Protein AF-A0A2V8WRJ8-F1 (afdb_monomer)

Secondary structure (DSSP, 8-state):
-HHHHHHHHHHHHHHHHHHHHHHHHHHH--HHHHHHHHHTT-HHHHHHHHHHHTHHHHHHHHHHHHHHHHHHHHHHHHHHHHHHHHHH------------SSTT----------

Mean predicted aligned error: 13.77 Å

Structure (mmCIF, N/CA/C/O backbone):
data_AF-A0A2V8WRJ8-F1
#
_entry.id   AF-A0A2V8WRJ8-F1
#
loop_
_atom_site.group_PDB
_atom_site.id
_atom_site.type_symbol
_atom_site.label_atom_id
_atom_site.label_alt_id
_atom_site.label_comp_id
_atom_site.label_asym_id
_atom_site.label_entity_id
_atom_site.label_seq_id
_atom_site.pdbx_PDB_ins_code
_atom_site.Cartn_x
_atom_site.Cartn_y
_atom_site.Cartn_z
_atom_site.occupancy
_atom_site.B_iso_or_equiv
_atom_site.auth_seq_id
_atom_site.auth_comp_id
_atom_site.auth_asym_id
_atom_site.auth_atom_id
_atom_site.pdbx_PDB_model_num
ATOM 1 N N . MET A 1 1 ? -0.284 4.846 -29.222 1.00 62.84 1 MET A N 1
ATOM 2 C CA . MET A 1 1 ? 0.441 3.838 -28.404 1.00 62.84 1 MET A CA 1
ATOM 3 C C . MET A 1 1 ? 1.127 4.434 -27.168 1.00 62.84 1 MET A C 1
ATOM 5 O O . MET A 1 1 ? 1.068 3.812 -26.117 1.00 62.84 1 MET A O 1
ATOM 9 N N . PHE A 1 2 ? 1.721 5.633 -27.240 1.00 66.38 2 PHE A N 1
ATOM 10 C CA . PHE A 1 2 ? 2.343 6.297 -26.078 1.00 66.38 2 PHE A CA 1
ATOM 11 C C . PHE A 1 2 ? 1.343 6.674 -24.967 1.00 66.38 2 PHE A C 1
ATOM 13 O O . PHE A 1 2 ? 1.609 6.429 -23.796 1.00 66.38 2 PHE A O 1
ATOM 20 N N . ALA A 1 3 ? 0.158 7.171 -25.337 1.00 74.56 3 ALA A N 1
ATOM 21 C CA . ALA A 1 3 ? -0.902 7.523 -24.386 1.00 74.56 3 ALA A CA 1
ATOM 22 C C . ALA A 1 3 ? -1.349 6.335 -23.513 1.00 74.56 3 ALA A C 1
ATOM 24 O O . ALA A 1 3 ? -1.495 6.482 -22.308 1.00 74.56 3 ALA A O 1
ATOM 25 N N . VAL A 1 4 ? -1.477 5.135 -24.094 1.00 78.12 4 VAL A N 1
ATOM 26 C CA . VAL A 1 4 ? -1.844 3.910 -23.354 1.00 78.12 4 VAL A CA 1
ATOM 27 C C . VAL A 1 4 ? -0.779 3.548 -22.315 1.00 78.12 4 VAL A C 1
ATOM 29 O O . VAL A 1 4 ? -1.110 3.163 -21.199 1.00 78.12 4 VAL A O 1
ATOM 32 N N . ARG A 1 5 ? 0.506 3.724 -22.652 1.00 72.88 5 ARG A N 1
ATOM 33 C CA . ARG A 1 5 ? 1.616 3.505 -21.712 1.00 72.88 5 ARG A CA 1
ATOM 34 C C . ARG A 1 5 ? 1.598 4.520 -20.571 1.00 72.88 5 ARG A C 1
ATOM 36 O O . ARG A 1 5 ? 1.778 4.132 -19.424 1.00 72.88 5 ARG A O 1
ATOM 43 N N . LEU A 1 6 ? 1.336 5.791 -20.877 1.00 77.56 6 LEU A N 1
ATOM 44 C CA . LEU A 1 6 ? 1.255 6.856 -19.876 1.00 77.56 6 LEU A CA 1
ATOM 45 C C . LEU A 1 6 ? 0.082 6.637 -18.909 1.00 77.56 6 LEU A C 1
ATOM 47 O O . LEU A 1 6 ? 0.249 6.771 -17.701 1.00 77.56 6 LEU A O 1
ATOM 51 N N . ILE A 1 7 ? -1.075 6.229 -19.438 1.00 84.94 7 ILE A N 1
ATOM 52 C CA . ILE A 1 7 ? -2.249 5.844 -18.644 1.00 84.94 7 ILE A CA 1
ATOM 53 C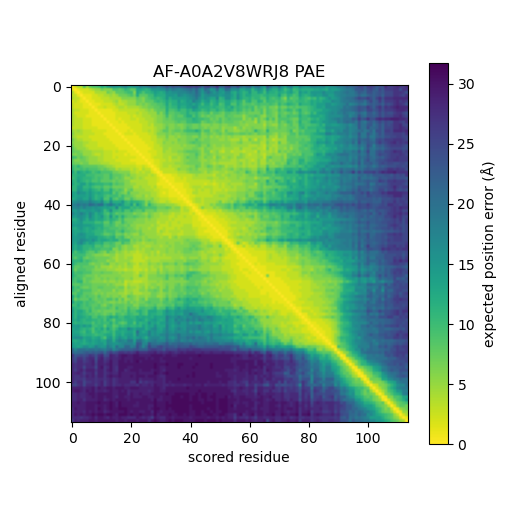 C . ILE A 1 7 ? -1.920 4.637 -17.759 1.00 84.94 7 ILE A C 1
ATOM 55 O O . ILE A 1 7 ? -2.271 4.640 -16.585 1.00 84.94 7 ILE A O 1
ATOM 59 N N . GLY A 1 8 ? -1.198 3.640 -18.284 1.00 79.62 8 GLY A N 1
ATOM 60 C CA . GLY A 1 8 ? -0.734 2.493 -17.501 1.00 79.62 8 GLY A CA 1
ATOM 61 C C . GLY A 1 8 ? 0.169 2.900 -16.333 1.00 79.62 8 GLY A C 1
ATOM 62 O O . GLY A 1 8 ? -0.052 2.465 -15.208 1.00 79.62 8 GLY A O 1
ATOM 63 N N . VAL A 1 9 ? 1.139 3.790 -16.567 1.00 76.69 9 VAL A N 1
ATOM 64 C CA . VAL A 1 9 ? 2.021 4.311 -15.507 1.00 76.69 9 VAL A CA 1
ATOM 65 C C . VAL A 1 9 ? 1.227 5.097 -14.461 1.00 76.69 9 VAL A C 1
ATOM 67 O O . VAL A 1 9 ? 1.376 4.838 -13.270 1.00 76.69 9 VAL A O 1
ATOM 70 N N . LEU A 1 10 ? 0.344 6.009 -14.882 1.00 83.44 10 LEU A N 1
ATOM 71 C CA . LEU A 1 10 ? -0.524 6.771 -13.976 1.00 83.44 10 LEU A CA 1
ATOM 72 C C . LEU A 1 10 ? -1.429 5.861 -13.138 1.00 83.44 10 LEU A C 1
ATOM 74 O O . LEU A 1 10 ? -1.566 6.082 -11.936 1.00 83.44 10 LEU A O 1
ATOM 78 N N . ALA A 1 11 ? -2.002 4.819 -13.743 1.00 84.50 11 ALA A N 1
ATOM 79 C CA . ALA A 1 11 ? -2.818 3.837 -13.039 1.00 84.50 11 ALA A CA 1
ATOM 80 C C . ALA A 1 11 ? -2.003 3.064 -11.992 1.00 84.50 11 ALA A C 1
ATOM 82 O O . ALA A 1 11 ? -2.469 2.882 -10.871 1.00 84.50 11 ALA A O 1
ATOM 83 N N . LEU A 1 12 ? -0.772 2.656 -12.316 1.00 78.25 12 LEU A N 1
ATOM 84 C CA . LEU A 1 12 ? 0.099 1.943 -11.377 1.00 78.25 12 LEU A CA 1
ATOM 85 C C . LEU A 1 12 ? 0.587 2.842 -10.224 1.00 78.25 12 LEU A C 1
ATOM 87 O O . LEU A 1 12 ? 0.703 2.376 -9.087 1.00 78.25 12 LEU A O 1
ATOM 91 N N . VAL A 1 13 ? 0.833 4.130 -10.481 1.00 82.75 13 VAL A N 1
ATOM 92 C CA . VAL A 1 13 ? 1.151 5.120 -9.435 1.00 82.75 13 VAL A CA 1
ATOM 93 C C 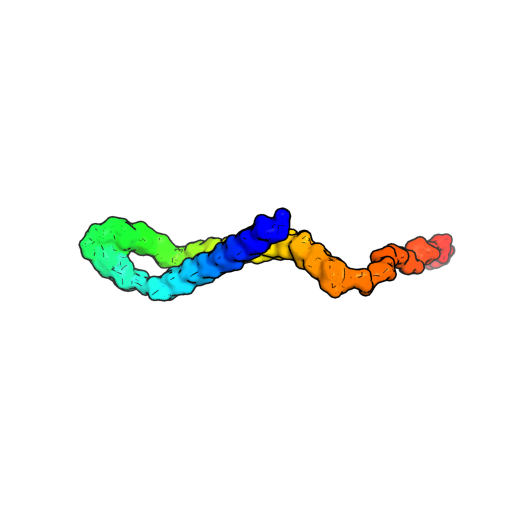. VAL A 1 13 ? -0.055 5.351 -8.527 1.00 82.75 13 VAL A C 1
ATOM 95 O O . VAL A 1 13 ? 0.080 5.306 -7.305 1.00 82.75 13 VAL A O 1
ATOM 98 N N . ALA A 1 14 ? -1.244 5.539 -9.105 1.00 88.38 14 ALA A N 1
ATOM 99 C CA . ALA A 1 14 ? -2.481 5.684 -8.343 1.00 88.38 14 ALA A CA 1
ATOM 100 C C . ALA A 1 14 ? -2.763 4.445 -7.483 1.00 88.38 14 ALA A C 1
ATOM 102 O O . ALA A 1 14 ? -3.167 4.575 -6.330 1.00 88.38 14 ALA A O 1
ATOM 103 N N . LEU A 1 15 ? -2.492 3.249 -8.012 1.00 85.12 15 LEU A N 1
ATOM 104 C CA . LEU A 1 15 ? -2.657 1.995 -7.290 1.00 85.12 15 LEU A CA 1
ATOM 105 C C . LEU A 1 15 ? -1.704 1.892 -6.087 1.00 85.12 15 LEU A C 1
ATOM 107 O O . LEU A 1 15 ? -2.138 1.521 -5.000 1.00 85.12 15 LEU A O 1
ATOM 111 N N . ASN A 1 16 ? -0.438 2.300 -6.231 1.00 85.88 16 ASN A N 1
ATOM 112 C CA . ASN A 1 16 ? 0.475 2.412 -5.085 1.00 85.88 16 ASN A CA 1
ATOM 113 C C . ASN A 1 16 ? -0.024 3.424 -4.049 1.00 85.88 16 ASN A C 1
ATOM 115 O O . ASN A 1 16 ? -0.014 3.136 -2.854 1.00 85.88 16 ASN A O 1
ATOM 119 N N . GLY A 1 17 ? -0.507 4.584 -4.504 1.00 86.19 17 GLY A N 1
ATOM 120 C CA . GLY A 1 17 ? -1.107 5.590 -3.629 1.00 86.19 17 GLY A CA 1
ATOM 121 C C . GLY A 1 17 ? -2.328 5.061 -2.871 1.00 86.19 17 GLY A C 1
ATOM 122 O O . GLY A 1 17 ? -2.479 5.341 -1.686 1.00 86.19 17 GLY A O 1
ATOM 123 N N . PHE A 1 18 ? -3.165 4.245 -3.517 1.00 89.00 18 PHE A N 1
ATOM 124 C CA . PHE A 1 18 ? -4.319 3.595 -2.896 1.00 89.00 18 PHE A CA 1
ATOM 125 C C . PHE A 1 18 ? -3.910 2.594 -1.808 1.00 89.00 18 PHE A C 1
ATOM 127 O O . PHE A 1 18 ? -4.483 2.604 -0.715 1.00 89.00 18 PHE A O 1
ATOM 134 N N . PHE A 1 19 ? -2.901 1.759 -2.070 1.00 83.44 19 PHE A N 1
ATOM 135 C CA . PHE A 1 19 ? -2.387 0.829 -1.066 1.00 83.44 19 PHE A CA 1
ATOM 136 C C . PHE A 1 19 ? -1.779 1.569 0.132 1.00 83.44 19 PHE A C 1
ATOM 138 O O . PHE A 1 19 ? -2.137 1.267 1.270 1.00 83.44 19 PHE A O 1
ATOM 145 N N . ALA A 1 20 ? -0.970 2.604 -0.110 1.00 85.00 20 ALA A N 1
ATOM 146 C CA . ALA A 1 20 ? -0.421 3.444 0.953 1.00 85.00 20 ALA A CA 1
ATOM 147 C C . ALA A 1 20 ? -1.532 4.132 1.771 1.00 85.00 20 ALA A C 1
ATOM 149 O O . ALA A 1 20 ? -1.527 4.082 2.999 1.00 85.00 20 ALA A O 1
ATOM 150 N N . ALA A 1 21 ? -2.533 4.724 1.110 1.00 88.31 21 ALA A N 1
ATOM 151 C CA . ALA A 1 21 ? -3.668 5.357 1.783 1.00 88.31 21 ALA A CA 1
ATOM 152 C C . ALA A 1 21 ? -4.470 4.363 2.638 1.00 88.31 21 ALA A C 1
ATOM 154 O O . ALA A 1 21 ? -4.934 4.720 3.721 1.00 88.31 21 ALA A O 1
ATOM 155 N N . THR A 1 22 ? -4.600 3.114 2.180 1.00 87.50 22 THR A N 1
ATOM 156 C CA . THR A 1 22 ? -5.252 2.041 2.938 1.00 87.50 22 THR A CA 1
ATOM 157 C C . THR A 1 22 ? -4.467 1.714 4.206 1.00 87.50 22 THR A C 1
ATOM 159 O O . THR A 1 22 ? -5.065 1.678 5.276 1.00 87.50 22 THR A O 1
ATOM 162 N N . GLU A 1 23 ? -3.144 1.547 4.119 1.00 85.00 23 GLU A N 1
ATOM 163 C CA . GLU A 1 23 ? -2.274 1.298 5.279 1.00 85.00 23 GLU A CA 1
ATOM 164 C C . GLU A 1 23 ? -2.361 2.439 6.306 1.00 85.00 23 GLU A C 1
ATOM 166 O O . GLU A 1 23 ? -2.655 2.199 7.479 1.00 85.00 23 GLU A O 1
ATOM 171 N N . PHE A 1 24 ? -2.220 3.693 5.859 1.00 85.56 24 PHE A N 1
ATOM 172 C CA . PHE A 1 24 ? -2.330 4.865 6.733 1.00 85.56 24 PHE A CA 1
ATOM 173 C C . PHE A 1 24 ? -3.722 5.012 7.358 1.00 85.56 24 PHE A C 1
ATOM 175 O O . PHE A 1 24 ? -3.834 5.345 8.538 1.00 85.56 24 PHE A O 1
ATOM 182 N N . SER A 1 25 ? -4.790 4.746 6.600 1.00 86.50 25 SER A N 1
ATOM 183 C CA . SER A 1 25 ? -6.160 4.782 7.121 1.00 86.50 25 SER A CA 1
ATOM 184 C C . SER A 1 25 ? -6.377 3.710 8.188 1.00 86.50 25 SER A C 1
ATOM 186 O O . SER A 1 25 ? -6.955 3.997 9.236 1.00 86.50 25 SER A O 1
ATOM 188 N N . LEU A 1 26 ? -5.856 2.502 7.968 1.00 84.50 26 LEU A N 1
ATOM 189 C CA . LEU A 1 26 ? -5.976 1.395 8.909 1.00 84.50 26 LEU A CA 1
ATOM 190 C C . LEU A 1 26 ? -5.255 1.679 10.230 1.00 84.50 26 LEU A C 1
ATOM 192 O O . LEU A 1 26 ? -5.823 1.458 11.296 1.00 84.50 26 LEU A O 1
ATOM 196 N N . VAL A 1 27 ? -4.036 2.221 10.159 1.00 82.06 27 VAL A N 1
ATOM 197 C CA . VAL A 1 27 ? -3.243 2.597 11.341 1.00 82.06 27 VAL A CA 1
ATOM 198 C C . VAL A 1 27 ? -3.862 3.793 12.080 1.00 82.06 27 VAL A C 1
ATOM 200 O O . VAL A 1 27 ? -3.762 3.889 13.304 1.00 82.06 27 VAL A O 1
ATOM 203 N N . ALA A 1 28 ? -4.555 4.692 11.373 1.00 86.25 28 ALA A N 1
ATOM 204 C CA . ALA A 1 28 ? -5.246 5.828 11.983 1.00 86.25 28 ALA A CA 1
ATOM 205 C C . ALA A 1 28 ? -6.521 5.431 12.757 1.00 86.25 28 ALA A C 1
ATOM 207 O O . ALA A 1 28 ? -6.951 6.158 13.662 1.00 86.25 28 ALA A O 1
ATOM 208 N N . VAL A 1 29 ? -7.149 4.294 12.432 1.00 84.38 29 VAL A N 1
ATOM 209 C CA . VAL A 1 29 ? -8.375 3.844 13.101 1.00 84.38 29 VAL A CA 1
ATOM 210 C C . VAL A 1 29 ? -8.059 3.230 14.466 1.00 84.38 29 VAL A C 1
ATOM 212 O O . VAL A 1 29 ? -7.357 2.235 14.599 1.00 84.38 29 VAL A O 1
ATOM 215 N N . ARG A 1 30 ? -8.664 3.788 15.520 1.00 82.62 30 ARG A N 1
ATOM 216 C CA . ARG A 1 30 ? -8.585 3.235 16.880 1.00 82.62 30 ARG A CA 1
ATOM 217 C C . ARG A 1 30 ? -9.710 2.229 17.127 1.00 82.62 30 ARG A C 1
ATOM 219 O O . ARG A 1 30 ? -10.886 2.601 17.076 1.00 82.62 30 ARG A O 1
ATOM 226 N N . LEU A 1 31 ? -9.355 0.997 17.512 1.00 80.50 31 LEU A N 1
ATOM 227 C CA . LEU A 1 31 ? -10.304 -0.076 17.862 1.00 80.50 31 LEU A CA 1
ATOM 228 C C . LEU A 1 31 ? -11.362 0.358 18.886 1.00 80.50 31 LEU A C 1
ATOM 230 O O . LEU A 1 31 ? -12.524 -0.028 18.793 1.00 80.50 31 LEU A O 1
ATOM 234 N N . SER A 1 32 ? -10.966 1.180 19.860 1.00 83.50 32 SER A N 1
ATOM 235 C CA . SER A 1 32 ? -11.846 1.641 20.937 1.00 83.50 32 SER A CA 1
ATOM 236 C C . SER A 1 32 ? -13.049 2.440 20.428 1.00 83.50 32 SER A C 1
ATOM 238 O O . SER A 1 32 ? -14.161 2.235 20.913 1.00 83.50 32 SER A O 1
ATOM 240 N N . ARG A 1 33 ? -12.868 3.296 19.411 1.00 82.38 33 ARG A N 1
ATOM 241 C CA . ARG A 1 33 ? -13.984 4.020 18.779 1.00 82.38 33 ARG A CA 1
ATOM 242 C C . ARG A 1 33 ? -14.916 3.068 18.038 1.00 82.38 33 ARG A C 1
ATOM 244 O O . ARG A 1 33 ? -16.129 3.217 18.133 1.00 82.38 33 ARG A O 1
ATOM 251 N N . ILE A 1 34 ? -14.368 2.092 17.318 1.00 85.12 34 ILE A N 1
ATOM 252 C CA . ILE A 1 34 ? -15.171 1.122 16.563 1.00 85.12 34 ILE A CA 1
ATOM 253 C C . ILE A 1 34 ? -16.029 0.285 17.514 1.00 85.12 34 ILE A C 1
ATOM 255 O O . ILE A 1 34 ? -17.234 0.185 17.301 1.00 85.12 34 ILE A O 1
ATOM 259 N N . ARG A 1 35 ? -15.458 -0.192 18.627 1.00 83.06 35 ARG A N 1
ATOM 260 C CA . ARG A 1 35 ? -16.196 -0.897 19.690 1.00 83.06 35 ARG A CA 1
ATOM 261 C C . ARG A 1 35 ? -17.358 -0.086 20.256 1.00 83.06 35 ARG A C 1
ATOM 263 O O . ARG A 1 35 ? -18.440 -0.625 20.464 1.00 83.06 35 ARG A O 1
ATOM 270 N N . GLN A 1 36 ? -17.177 1.222 20.447 1.00 84.94 36 GLN A N 1
ATOM 271 C CA . GLN A 1 36 ? -18.270 2.106 20.866 1.00 84.94 36 GLN A CA 1
ATOM 272 C C . GLN A 1 36 ? -19.381 2.212 19.809 1.00 84.94 36 GLN A C 1
ATOM 274 O O . GLN A 1 36 ? -20.555 2.278 20.166 1.00 84.94 36 GLN A O 1
ATOM 279 N N . LEU A 1 37 ? -19.047 2.214 18.513 1.00 83.25 37 LEU A N 1
ATOM 280 C CA . LEU A 1 37 ? -20.048 2.198 17.439 1.00 83.25 37 LEU A CA 1
ATOM 281 C C . LEU A 1 37 ? -20.775 0.848 17.332 1.00 83.25 37 LEU A C 1
ATOM 283 O O . LEU A 1 37 ? -21.964 0.830 17.014 1.00 83.25 37 LEU A O 1
ATOM 287 N N . VAL A 1 38 ? -20.093 -0.263 17.621 1.00 86.50 38 VAL A N 1
ATOM 288 C CA . VAL A 1 38 ? -20.712 -1.597 17.708 1.00 86.50 38 VAL A CA 1
ATOM 289 C C . VAL A 1 38 ? -21.686 -1.663 18.876 1.00 86.50 38 VAL A C 1
ATOM 291 O O . VAL A 1 38 ? -22.818 -2.106 18.696 1.00 86.50 38 VAL A O 1
ATOM 294 N N . ALA A 1 39 ? -21.294 -1.140 20.042 1.00 84.31 39 ALA A N 1
ATOM 295 C CA . ALA A 1 39 ? -22.163 -1.050 21.215 1.00 84.31 39 ALA A CA 1
ATOM 296 C C . ALA A 1 39 ? -23.421 -0.195 20.963 1.00 84.31 39 ALA A C 1
ATOM 298 O O . ALA A 1 39 ? -24.464 -0.445 21.557 1.00 84.31 39 ALA A O 1
ATOM 299 N N . LYS A 1 40 ? -23.355 0.773 20.037 1.00 85.88 40 LYS A N 1
ATOM 300 C CA . LYS A 1 40 ? -24.507 1.567 19.568 1.00 85.88 40 LYS A CA 1
ATOM 301 C C . LYS A 1 40 ? -25.398 0.843 18.542 1.00 85.88 40 LYS A C 1
ATOM 303 O O . LYS A 1 40 ? -26.322 1.452 18.015 1.00 85.88 40 LYS A O 1
ATOM 308 N N . GLY A 1 41 ? -25.130 -0.429 18.240 1.00 85.19 41 GLY A N 1
ATOM 309 C CA . GLY A 1 41 ? -25.965 -1.265 17.371 1.00 85.19 41 GLY A CA 1
ATOM 310 C C . GLY A 1 41 ? -25.665 -1.159 15.873 1.00 85.19 41 GLY A C 1
ATOM 311 O O . GLY A 1 41 ? -26.444 -1.648 15.057 1.00 85.19 41 GLY A O 1
ATOM 312 N N . ASN A 1 42 ? -24.549 -0.544 15.464 1.00 84.25 42 ASN A N 1
ATOM 313 C CA . ASN A 1 42 ? -24.225 -0.419 14.044 1.00 84.25 42 ASN A CA 1
ATOM 314 C C . ASN A 1 42 ? -23.633 -1.726 13.483 1.00 84.25 42 ASN A C 1
ATOM 316 O O . ASN A 1 42 ? -22.472 -2.055 13.729 1.00 84.25 42 ASN A O 1
ATOM 320 N N . ALA A 1 43 ? -24.410 -2.444 12.667 1.00 82.06 43 ALA A N 1
ATOM 321 C CA . ALA A 1 43 ? -23.992 -3.704 12.047 1.00 82.06 43 ALA A CA 1
ATOM 322 C C . ALA A 1 43 ? -22.713 -3.575 11.194 1.00 82.06 43 ALA A C 1
ATOM 324 O O . ALA A 1 43 ? -21.884 -4.484 11.180 1.00 82.06 43 ALA A O 1
ATOM 325 N N . ARG A 1 44 ? -22.495 -2.423 10.539 1.00 81.81 44 ARG A N 1
ATOM 326 C CA . ARG A 1 44 ? -21.275 -2.170 9.747 1.00 81.81 44 ARG A CA 1
ATOM 327 C C . ARG A 1 44 ? -20.038 -2.054 10.631 1.00 81.81 44 ARG A C 1
ATOM 329 O O . ARG A 1 44 ? -18.970 -2.524 10.255 1.00 81.81 44 ARG A O 1
ATOM 336 N N . ALA A 1 45 ? -20.185 -1.475 11.823 1.00 82.56 45 ALA A N 1
ATOM 337 C CA . ALA A 1 45 ? -19.082 -1.348 12.768 1.00 82.56 45 ALA A CA 1
ATOM 338 C C . ALA A 1 45 ? -18.601 -2.720 13.263 1.00 82.56 45 ALA A C 1
ATOM 340 O O . ALA A 1 45 ? -17.420 -2.873 13.548 1.00 82.56 45 ALA A O 1
ATOM 341 N N . ARG A 1 46 ? -19.483 -3.730 13.305 1.00 82.19 46 ARG A N 1
ATOM 342 C CA . ARG A 1 46 ? -19.127 -5.083 13.755 1.00 82.19 46 ARG A CA 1
ATOM 343 C C . ARG A 1 46 ? -18.246 -5.815 12.746 1.00 82.19 46 ARG A C 1
ATOM 345 O O . ARG A 1 46 ? -17.308 -6.497 13.138 1.00 82.19 46 ARG A O 1
ATOM 352 N N . ILE A 1 47 ? -18.511 -5.620 11.454 1.00 82.75 47 ILE A N 1
ATOM 353 C CA . ILE A 1 47 ? -17.657 -6.130 10.370 1.00 82.75 47 ILE A CA 1
ATOM 354 C C . ILE A 1 47 ? -16.268 -5.489 10.465 1.00 82.75 47 ILE A C 1
ATOM 356 O O . ILE A 1 47 ? -15.255 -6.181 10.428 1.00 82.75 47 ILE A O 1
ATOM 360 N N . VAL A 1 48 ? -16.230 -4.167 10.644 1.00 83.19 48 VAL A N 1
ATOM 361 C CA . VAL A 1 48 ? -14.984 -3.403 10.768 1.00 83.19 48 VAL A CA 1
ATOM 362 C C . VAL A 1 48 ? -14.212 -3.782 12.040 1.00 83.19 48 VAL A C 1
ATOM 364 O O . VAL A 1 48 ? -12.991 -3.857 11.994 1.00 83.19 48 VAL A O 1
ATOM 367 N N . GLU A 1 49 ? -14.891 -4.087 13.151 1.00 84.25 49 GLU A N 1
ATOM 368 C CA . GLU A 1 49 ? -14.251 -4.558 14.387 1.00 84.25 49 GLU A CA 1
ATOM 369 C C . GLU A 1 49 ? -13.519 -5.888 14.192 1.00 84.25 49 GLU A C 1
ATOM 371 O O . GLU A 1 49 ? -12.376 -6.010 14.620 1.00 84.25 49 GLU A O 1
ATOM 376 N N . VAL A 1 50 ? -14.148 -6.864 13.530 1.00 82.75 50 VAL A N 1
ATOM 377 C CA . VAL A 1 50 ? -13.510 -8.158 13.234 1.00 82.75 50 VAL A CA 1
ATOM 378 C C . VAL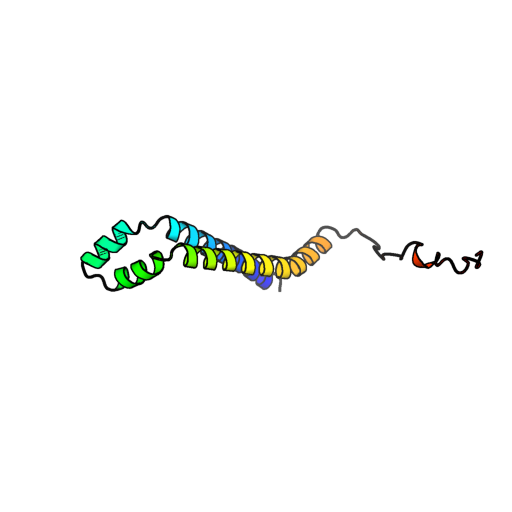 A 1 50 ? -12.300 -7.959 12.324 1.00 82.75 50 VAL A C 1
ATOM 380 O O . VAL A 1 50 ? -11.248 -8.543 12.565 1.00 82.75 50 VAL A O 1
ATOM 383 N N . LEU A 1 51 ? -12.431 -7.093 11.316 1.00 79.69 51 LEU A N 1
ATOM 384 C CA . LEU A 1 51 ? -11.360 -6.803 10.364 1.00 79.69 51 LEU A CA 1
ATOM 385 C C . LEU A 1 51 ? -10.162 -6.104 11.028 1.00 79.69 51 LEU A C 1
ATOM 387 O O . LEU A 1 51 ? -9.016 -6.441 10.753 1.00 79.69 51 LEU A O 1
ATOM 391 N N . LEU A 1 52 ? -10.422 -5.151 11.924 1.00 81.06 52 LEU A N 1
ATOM 392 C CA . LEU A 1 52 ? -9.385 -4.452 12.688 1.00 81.06 52 LEU A CA 1
ATOM 393 C C . LEU A 1 52 ? -8.839 -5.289 13.852 1.00 81.06 52 LEU A C 1
ATOM 395 O O . LEU A 1 52 ? -7.735 -5.024 14.323 1.00 81.06 52 LEU A O 1
ATOM 399 N N . GLY A 1 53 ? -9.593 -6.284 14.329 1.00 80.75 53 GLY A N 1
ATOM 400 C CA . GLY A 1 53 ? -9.156 -7.220 15.365 1.00 80.75 53 GLY A CA 1
ATOM 401 C C . GLY A 1 53 ? -7.884 -7.973 14.979 1.00 80.75 53 GLY A C 1
ATOM 402 O O . GLY A 1 53 ? -7.090 -8.305 15.855 1.00 80.75 53 GLY A O 1
ATOM 403 N N . ASP A 1 54 ? -7.656 -8.149 13.676 1.00 82.38 54 ASP A N 1
ATOM 404 C CA . ASP A 1 54 ? -6.421 -8.686 13.110 1.00 82.38 54 ASP A CA 1
ATOM 405 C C . ASP A 1 54 ? -5.753 -7.667 12.168 1.00 82.38 54 ASP A C 1
ATOM 407 O O . ASP A 1 54 ? -5.476 -7.926 10.994 1.00 82.38 54 ASP A O 1
ATOM 411 N N . LEU A 1 55 ? -5.518 -6.456 12.692 1.00 80.50 55 LEU A N 1
ATOM 412 C CA . LEU A 1 55 ? -4.885 -5.354 11.960 1.00 80.50 55 LEU A CA 1
ATOM 413 C C . LEU A 1 55 ? -3.568 -5.783 11.297 1.00 80.50 55 LEU A C 1
ATOM 415 O O . LEU A 1 55 ? -3.298 -5.389 10.166 1.00 80.50 55 LEU A O 1
ATOM 419 N N . HIS A 1 56 ? -2.781 -6.626 11.971 1.00 82.62 56 HIS A N 1
ATOM 420 C CA . HIS A 1 56 ? -1.528 -7.156 11.434 1.00 82.62 56 HIS A CA 1
ATOM 421 C C . HIS A 1 56 ? -1.752 -7.935 10.137 1.00 82.62 56 HIS A C 1
ATOM 423 O O . HIS A 1 56 ? -1.048 -7.697 9.159 1.00 82.62 56 HIS A O 1
ATOM 429 N N . ARG A 1 57 ? -2.765 -8.808 10.083 1.00 83.88 57 ARG A N 1
ATOM 430 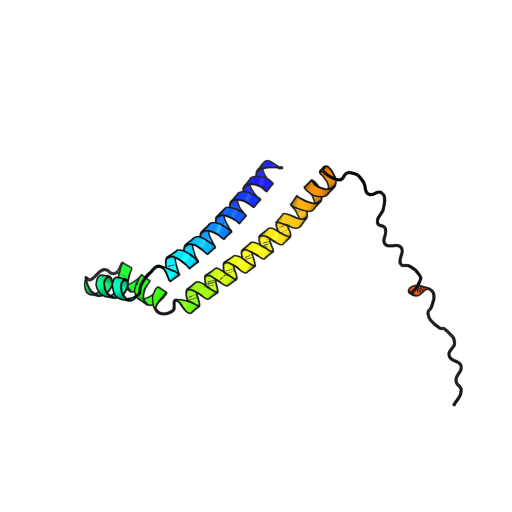C CA . ARG A 1 57 ? -3.080 -9.584 8.879 1.00 83.88 57 ARG A CA 1
ATOM 431 C C . ARG A 1 57 ? -3.504 -8.702 7.708 1.00 83.88 57 ARG A C 1
ATOM 433 O O . ARG A 1 57 ? -3.112 -8.968 6.572 1.00 83.88 57 ARG A O 1
ATOM 440 N N . VAL A 1 58 ? -4.274 -7.646 7.970 1.00 83.38 58 VAL A N 1
ATOM 441 C CA . VAL A 1 58 ? -4.701 -6.708 6.922 1.00 83.38 58 VAL A CA 1
ATOM 442 C C . VAL A 1 58 ? -3.524 -5.859 6.429 1.00 83.38 58 VAL A C 1
ATOM 444 O O . VAL A 1 58 ? -3.334 -5.739 5.220 1.00 83.38 58 VAL A O 1
ATOM 447 N N . VAL A 1 59 ? -2.694 -5.333 7.336 1.00 86.50 59 VAL A N 1
ATOM 448 C CA . VAL A 1 59 ? -1.493 -4.550 6.988 1.00 86.50 59 VAL A CA 1
ATOM 449 C C . VAL A 1 59 ? -0.492 -5.395 6.195 1.00 86.50 59 VAL A C 1
ATOM 451 O O . VAL A 1 59 ? -0.021 -4.953 5.150 1.00 86.50 59 VAL A O 1
ATOM 454 N N . SER A 1 60 ? -0.228 -6.640 6.604 1.00 89.06 60 SER A N 1
ATOM 455 C CA . SER A 1 60 ? 0.634 -7.550 5.837 1.00 89.06 60 SER A CA 1
ATOM 456 C C . SER A 1 60 ? 0.088 -7.834 4.433 1.00 89.06 60 SER A C 1
ATOM 458 O O . SER A 1 60 ? 0.862 -7.907 3.481 1.00 89.06 60 SER A O 1
ATOM 460 N N . GLY A 1 61 ? -1.236 -7.944 4.268 1.00 88.62 61 GLY A N 1
ATOM 461 C CA . GLY A 1 61 ? -1.863 -8.077 2.949 1.00 88.62 61 GLY A CA 1
ATOM 462 C C . GLY A 1 61 ? -1.641 -6.854 2.051 1.00 88.62 61 GLY A C 1
ATOM 463 O O . GLY A 1 61 ? -1.326 -7.007 0.871 1.00 88.62 61 GLY A O 1
ATOM 464 N N . VAL A 1 62 ? -1.745 -5.642 2.609 1.00 87.69 62 VAL A N 1
ATOM 465 C CA . VAL A 1 62 ? -1.469 -4.389 1.884 1.00 87.69 62 VAL A CA 1
ATOM 466 C C . VAL A 1 62 ? -0.001 -4.309 1.466 1.00 87.69 62 VAL A C 1
ATOM 468 O O . VAL A 1 62 ? 0.281 -3.998 0.311 1.00 87.69 62 VAL A O 1
ATOM 471 N N . GLN A 1 63 ? 0.930 -4.660 2.353 1.00 88.94 63 GLN A N 1
ATOM 472 C CA . GLN A 1 63 ? 2.365 -4.658 2.052 1.00 88.94 63 GLN A CA 1
ATOM 473 C C . GLN A 1 63 ? 2.730 -5.645 0.938 1.00 88.94 63 GLN A C 1
ATOM 475 O O . GLN A 1 63 ? 3.453 -5.278 0.013 1.00 88.94 63 GLN A O 1
ATOM 480 N N . LEU A 1 64 ? 2.159 -6.855 0.951 1.00 90.94 64 LEU A N 1
ATOM 481 C CA . LEU A 1 64 ? 2.288 -7.796 -0.168 1.00 90.94 64 LEU A CA 1
ATOM 482 C C . LEU A 1 64 ? 1.737 -7.204 -1.475 1.00 90.94 64 LEU A C 1
ATOM 484 O O . LEU A 1 64 ? 2.347 -7.365 -2.533 1.00 90.94 64 LEU A O 1
ATOM 488 N N . GLY A 1 65 ? 0.617 -6.479 -1.409 1.00 85.31 65 GLY A N 1
ATOM 489 C CA . GLY A 1 65 ? 0.046 -5.754 -2.547 1.00 85.31 65 GLY A CA 1
ATOM 490 C C . GLY A 1 65 ? 0.983 -4.678 -3.108 1.00 85.31 65 GLY A C 1
ATOM 491 O O . GLY A 1 65 ? 1.162 -4.596 -4.327 1.00 85.31 65 GLY A O 1
ATOM 492 N N . ILE A 1 66 ? 1.644 -3.905 -2.239 1.00 87.31 66 ILE A N 1
ATOM 493 C CA . ILE A 1 66 ? 2.661 -2.911 -2.625 1.00 87.31 66 ILE A CA 1
ATOM 494 C C . ILE A 1 66 ? 3.840 -3.600 -3.318 1.00 87.31 66 ILE A C 1
ATOM 496 O O . ILE A 1 66 ? 4.286 -3.144 -4.373 1.00 87.31 66 ILE A O 1
ATOM 500 N N . THR A 1 67 ? 4.321 -4.725 -2.782 1.00 91.25 67 THR A N 1
ATOM 501 C CA . THR A 1 67 ? 5.409 -5.497 -3.398 1.00 91.25 67 THR A CA 1
ATOM 502 C C . THR A 1 67 ? 5.030 -6.001 -4.790 1.00 91.25 67 THR A C 1
ATOM 504 O O . THR A 1 67 ? 5.770 -5.768 -5.746 1.00 91.25 67 THR A O 1
ATOM 507 N N . LEU A 1 68 ? 3.866 -6.640 -4.937 1.00 88.81 68 LEU A N 1
ATOM 508 C CA . LEU A 1 68 ? 3.391 -7.153 -6.227 1.00 88.81 68 LEU A CA 1
ATOM 509 C C . LEU A 1 68 ? 3.209 -6.032 -7.253 1.00 88.81 68 LEU A C 1
ATOM 511 O O . LEU A 1 68 ? 3.609 -6.172 -8.410 1.00 88.81 68 LEU A O 1
ATOM 515 N N . THR A 1 69 ? 2.660 -4.897 -6.823 1.00 85.75 69 THR A N 1
ATOM 516 C CA . THR A 1 69 ? 2.492 -3.727 -7.690 1.00 85.75 69 THR A CA 1
ATOM 517 C C . THR A 1 69 ? 3.844 -3.151 -8.100 1.00 85.75 69 THR A C 1
ATOM 519 O O . THR A 1 69 ? 4.029 -2.809 -9.264 1.00 85.75 69 THR A O 1
ATOM 522 N N . SER A 1 70 ? 4.816 -3.088 -7.187 1.00 84.88 70 SER A N 1
ATOM 523 C CA . SER A 1 70 ? 6.166 -2.592 -7.486 1.00 84.88 70 SER A CA 1
ATOM 524 C C . SER A 1 70 ? 6.905 -3.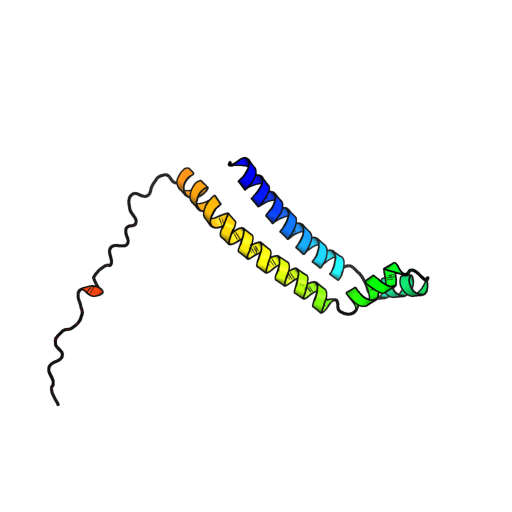494 -8.476 1.00 84.88 70 SER A C 1
ATOM 526 O O . SER A 1 70 ? 7.544 -2.994 -9.399 1.00 84.88 70 SER A O 1
ATOM 528 N N . LEU A 1 71 ? 6.761 -4.817 -8.350 1.00 89.25 71 LEU A N 1
ATOM 529 C CA . LEU A 1 71 ? 7.279 -5.781 -9.325 1.00 89.25 71 LEU A CA 1
ATOM 530 C C . LEU A 1 71 ? 6.633 -5.598 -10.706 1.00 89.25 71 LEU A C 1
ATOM 532 O O . LEU A 1 71 ? 7.333 -5.574 -11.719 1.00 89.25 71 LEU A O 1
ATOM 536 N N . ALA A 1 72 ? 5.312 -5.409 -10.751 1.00 85.12 72 ALA A N 1
ATOM 537 C CA . ALA A 1 72 ? 4.594 -5.145 -11.994 1.00 85.12 72 ALA A CA 1
ATOM 538 C C . ALA A 1 72 ? 5.037 -3.822 -12.647 1.00 85.12 72 ALA A C 1
ATOM 540 O O . ALA A 1 72 ? 5.258 -3.789 -13.859 1.00 85.12 72 ALA A O 1
ATOM 541 N N . ILE A 1 73 ? 5.228 -2.754 -11.854 1.00 84.00 73 ILE A N 1
ATOM 542 C CA . ILE A 1 73 ? 5.816 -1.488 -12.325 1.00 84.00 73 ILE A CA 1
ATOM 543 C C . ILE A 1 73 ? 7.206 -1.735 -12.886 1.00 84.00 73 ILE A C 1
ATOM 545 O O . ILE A 1 73 ? 7.498 -1.214 -13.952 1.00 84.00 73 ILE A O 1
ATOM 549 N N . GLY A 1 74 ? 8.057 -2.501 -12.203 1.00 82.94 74 GLY A N 1
ATOM 550 C CA . GLY A 1 74 ? 9.407 -2.803 -12.674 1.00 82.94 74 GLY A CA 1
ATOM 551 C C . GLY A 1 74 ? 9.398 -3.458 -14.055 1.00 82.94 74 GLY A C 1
ATOM 552 O O . GLY A 1 74 ? 10.047 -2.961 -14.973 1.00 82.94 74 GLY A O 1
ATOM 553 N N . ALA A 1 75 ? 8.582 -4.500 -14.234 1.00 83.75 75 ALA A N 1
ATOM 554 C CA . ALA A 1 75 ? 8.466 -5.223 -15.502 1.00 83.75 75 ALA A CA 1
ATOM 555 C C . ALA A 1 75 ? 7.893 -4.354 -16.644 1.00 83.75 75 ALA A C 1
ATOM 557 O O . ALA A 1 75 ? 8.402 -4.356 -17.765 1.00 83.75 75 ALA A O 1
ATOM 558 N N . LEU A 1 76 ? 6.845 -3.565 -16.376 1.00 80.12 76 LEU A N 1
ATOM 559 C CA . LEU A 1 76 ? 6.276 -2.619 -17.353 1.00 80.12 76 LEU A CA 1
ATOM 560 C C . LEU A 1 76 ? 7.203 -1.422 -17.620 1.00 80.12 76 LEU A C 1
ATOM 562 O O . LEU A 1 76 ? 7.252 -0.874 -18.730 1.00 80.12 76 LEU A O 1
ATOM 566 N N . GLY A 1 77 ? 7.920 -1.017 -16.579 1.00 78.00 77 GLY A N 1
ATOM 567 C CA . GLY A 1 77 ? 8.884 0.063 -16.537 1.00 78.00 77 GLY A CA 1
ATOM 568 C C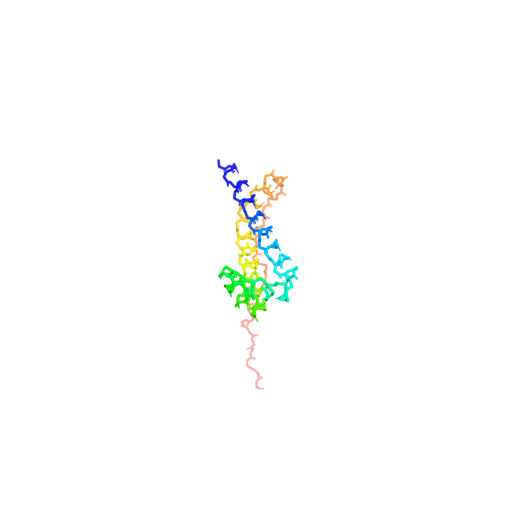 . GLY A 1 77 ? 10.079 -0.253 -17.411 1.00 78.00 77 GLY A C 1
ATOM 569 O O . GLY A 1 77 ? 10.420 0.583 -18.229 1.00 78.00 77 GLY A O 1
ATOM 570 N N . GLU A 1 78 ? 10.634 -1.463 -17.357 1.00 81.06 78 GLU A N 1
ATOM 571 C CA . GLU A 1 78 ? 11.751 -1.894 -18.206 1.00 81.06 78 GLU A CA 1
ATOM 572 C C . GLU A 1 78 ? 11.451 -1.678 -19.699 1.00 81.06 78 GLU A C 1
ATOM 574 O O .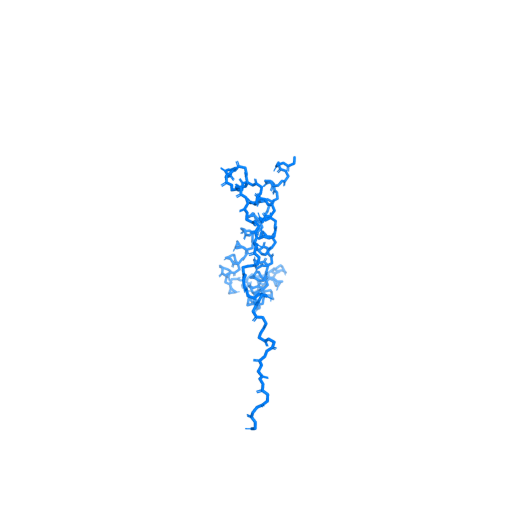 GLU A 1 78 ? 12.174 -0.965 -20.395 1.00 81.06 78 GLU A O 1
ATOM 579 N N . ALA A 1 79 ? 10.312 -2.176 -20.191 1.00 75.62 79 ALA A N 1
ATOM 580 C CA . ALA A 1 79 ? 9.919 -2.042 -21.599 1.00 75.62 79 ALA A CA 1
ATOM 581 C C . ALA A 1 79 ? 9.540 -0.606 -22.024 1.00 75.62 79 ALA A C 1
ATOM 583 O O . ALA A 1 79 ? 9.388 -0.308 -23.221 1.00 75.62 79 ALA A O 1
ATOM 584 N N . THR A 1 80 ? 9.304 0.287 -21.064 1.00 74.75 80 THR A N 1
ATOM 585 C CA . THR A 1 80 ? 8.966 1.695 -21.312 1.00 74.75 80 THR A CA 1
ATOM 586 C C . THR A 1 80 ? 10.205 2.571 -21.214 1.00 74.75 80 THR A C 1
ATOM 588 O O . THR A 1 80 ? 10.491 3.326 -22.143 1.00 74.75 80 THR A O 1
ATOM 591 N N . LEU A 1 81 ? 10.978 2.389 -20.152 1.00 77.19 81 LEU A N 1
ATOM 592 C CA . LEU A 1 81 ? 12.229 3.062 -19.866 1.00 77.19 81 LEU A CA 1
ATOM 593 C C . LEU A 1 81 ? 13.298 2.702 -20.895 1.00 77.19 81 LEU A C 1
ATOM 595 O O . LEU A 1 81 ? 13.961 3.613 -21.360 1.00 77.19 81 LEU A O 1
ATOM 599 N N . ALA A 1 82 ? 13.405 1.450 -21.354 1.00 79.12 82 ALA A N 1
ATOM 600 C CA . ALA A 1 82 ? 14.342 1.081 -22.421 1.00 79.12 82 ALA A CA 1
ATOM 601 C C . ALA A 1 82 ? 14.090 1.868 -23.719 1.00 79.12 82 ALA A C 1
ATOM 603 O O . ALA A 1 82 ? 15.031 2.323 -24.365 1.00 79.12 82 ALA A O 1
ATOM 604 N N . LYS A 1 83 ? 12.818 2.099 -24.079 1.00 74.56 83 LYS A N 1
ATOM 605 C CA . LYS A 1 83 ? 12.461 2.883 -25.275 1.00 74.56 83 LYS A CA 1
ATOM 606 C C . LYS A 1 83 ? 12.723 4.373 -25.092 1.00 74.56 83 LYS A C 1
ATOM 608 O O . LYS A 1 83 ? 13.173 5.026 -26.025 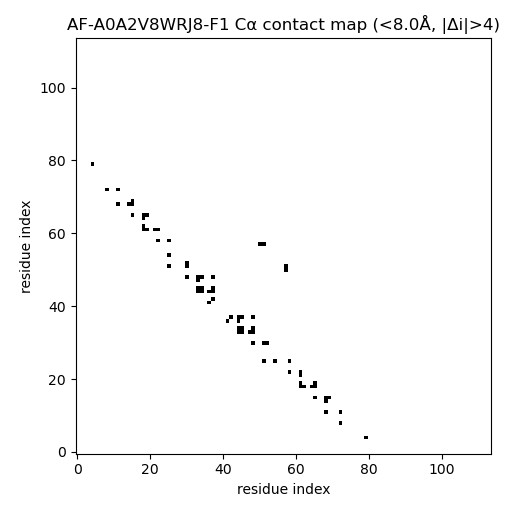1.00 74.56 83 LYS A O 1
ATOM 613 N N . VAL A 1 84 ? 12.443 4.907 -23.904 1.00 78.56 84 VAL A N 1
ATOM 614 C CA . VAL A 1 84 ? 12.733 6.310 -23.569 1.00 78.56 84 VAL A CA 1
ATOM 615 C C . VAL A 1 84 ? 14.243 6.545 -23.509 1.00 78.56 84 VAL A C 1
ATOM 617 O O . VAL A 1 84 ? 14.730 7.530 -24.050 1.00 78.56 84 VAL A O 1
ATOM 620 N N . PHE A 1 85 ? 14.991 5.614 -22.922 1.00 79.06 85 PHE A N 1
ATOM 621 C CA . PHE A 1 85 ? 16.443 5.669 -22.811 1.00 79.06 85 PHE A CA 1
ATOM 622 C C . PHE A 1 85 ? 17.116 5.593 -24.185 1.00 79.06 85 PHE A C 1
ATOM 624 O O . PHE A 1 85 ? 17.957 6.432 -24.474 1.00 79.06 85 PHE A O 1
ATOM 631 N N . GLN A 1 86 ? 16.695 4.681 -25.072 1.00 74.06 86 GLN A N 1
ATOM 632 C CA . GLN A 1 86 ? 17.179 4.647 -26.463 1.00 74.06 86 GLN A CA 1
ATOM 633 C C . GLN A 1 86 ? 16.843 5.925 -27.245 1.00 74.06 86 GLN A C 1
ATOM 635 O O . GLN A 1 86 ? 17.620 6.343 -28.098 1.00 74.06 86 GLN A O 1
ATOM 640 N N . ALA A 1 87 ? 15.696 6.552 -26.967 1.00 74.81 87 ALA A N 1
ATOM 641 C CA . ALA A 1 87 ? 15.296 7.790 -27.631 1.00 74.81 87 ALA A CA 1
ATOM 642 C C . ALA A 1 87 ? 16.092 9.015 -27.146 1.00 74.81 87 ALA A C 1
ATOM 644 O O . ALA A 1 87 ? 16.410 9.889 -27.946 1.00 74.81 87 ALA A O 1
ATOM 645 N N . ILE A 1 88 ? 16.407 9.087 -25.848 1.00 79.31 88 ILE A N 1
ATOM 646 C CA . ILE A 1 88 ? 17.164 10.195 -25.240 1.00 79.31 88 ILE A CA 1
ATOM 647 C C . ILE A 1 88 ? 18.672 10.019 -25.446 1.00 79.31 88 ILE A C 1
ATOM 649 O O . ILE A 1 88 ? 19.389 11.003 -25.612 1.00 79.31 88 ILE A O 1
ATOM 653 N N . TRP A 1 89 ? 19.154 8.775 -25.461 1.00 74.00 89 TRP A N 1
ATOM 654 C CA . TRP A 1 89 ? 20.556 8.424 -25.656 1.00 74.00 89 TRP A CA 1
ATOM 655 C C . TRP A 1 89 ? 20.747 7.629 -26.961 1.00 74.00 89 TRP A C 1
ATOM 657 O O . TRP A 1 89 ? 20.949 6.414 -26.927 1.00 74.00 89 TRP A O 1
ATOM 667 N N . PRO A 1 90 ? 20.725 8.286 -28.136 1.00 65.75 90 PRO A N 1
ATOM 668 C CA . PRO A 1 90 ? 20.936 7.624 -29.427 1.00 65.75 90 PRO A CA 1
ATOM 669 C C . PRO A 1 90 ? 22.386 7.141 -29.665 1.00 65.75 90 PRO A C 1
ATOM 671 O O . PRO A 1 90 ? 22.712 6.700 -30.765 1.00 65.75 90 PRO A O 1
ATOM 674 N N . GLY A 1 91 ? 23.276 7.215 -28.668 1.00 69.25 91 GLY A N 1
ATOM 675 C CA . GLY A 1 91 ? 24.710 6.965 -28.820 1.00 69.25 91 GLY A CA 1
ATOM 676 C C . GLY A 1 91 ? 25.263 5.826 -27.965 1.00 69.25 91 GLY A C 1
ATOM 677 O O . GLY A 1 91 ? 25.950 6.093 -26.985 1.00 69.25 91 GLY A O 1
ATOM 678 N N . THR A 1 92 ? 25.074 4.570 -28.375 1.00 60.12 92 THR A N 1
ATOM 679 C CA . THR A 1 92 ? 26.089 3.518 -28.165 1.00 60.12 92 THR A CA 1
ATOM 680 C C . THR A 1 92 ? 26.146 2.582 -29.383 1.00 60.12 92 THR A C 1
ATOM 682 O O . THR A 1 92 ? 25.281 1.724 -29.561 1.00 60.12 92 THR A O 1
ATOM 685 N N . PRO A 1 93 ? 27.162 2.703 -30.256 1.00 63.53 93 PRO A N 1
ATOM 686 C CA . PRO A 1 93 ? 27.459 1.665 -31.226 1.00 63.53 93 PRO A CA 1
ATOM 687 C C . PRO A 1 93 ? 28.119 0.493 -30.487 1.00 63.53 93 PRO A C 1
ATOM 689 O O . PRO A 1 93 ? 29.257 0.593 -30.045 1.00 63.53 93 PRO A O 1
ATOM 692 N N . GLY A 1 94 ? 27.394 -0.619 -30.359 1.00 64.31 94 GLY A N 1
ATOM 693 C CA . GLY A 1 94 ? 27.965 -1.933 -30.063 1.00 64.31 94 GLY A CA 1
ATOM 694 C C . GLY A 1 94 ? 28.366 -2.193 -28.608 1.00 64.31 94 GLY A C 1
ATOM 695 O O . GLY A 1 94 ? 29.495 -1.948 -28.200 1.00 64.31 94 GLY A O 1
ATOM 696 N N . SER A 1 95 ? 27.495 -2.876 -27.870 1.00 56.19 95 SER A N 1
ATOM 697 C CA . SER A 1 95 ? 27.903 -3.759 -26.774 1.00 56.19 95 SER A CA 1
ATOM 698 C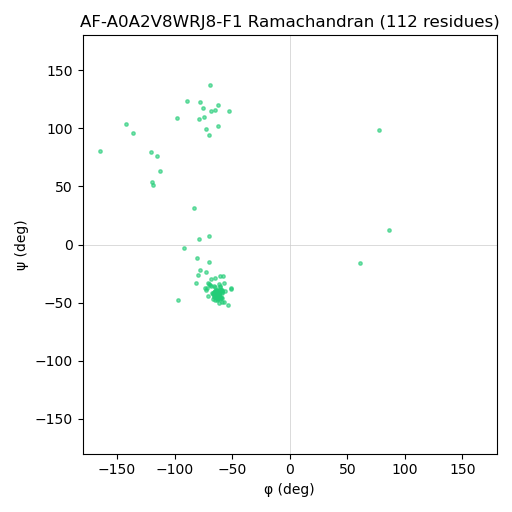 C . SER A 1 95 ? 27.590 -5.207 -27.148 1.00 56.19 95 SER A C 1
ATOM 700 O O . SER A 1 95 ? 26.789 -5.881 -26.510 1.00 56.19 95 SER A O 1
ATOM 702 N N . SER A 1 96 ? 28.241 -5.714 -28.200 1.00 58.38 96 SER A N 1
ATOM 703 C CA . SER A 1 96 ? 28.445 -7.160 -28.306 1.00 58.38 96 SER A CA 1
ATOM 704 C C . SER A 1 96 ? 29.359 -7.554 -27.142 1.00 58.38 96 SER A C 1
ATOM 706 O O . SER A 1 96 ? 30.512 -7.109 -27.131 1.00 58.38 96 SER A O 1
ATOM 708 N N . PRO A 1 97 ? 28.924 -8.375 -26.171 1.00 59.50 97 PRO A N 1
ATOM 709 C CA . PRO A 1 97 ? 29.867 -8.988 -25.261 1.00 59.50 97 PRO A CA 1
ATOM 710 C C . PRO A 1 97 ? 30.643 -10.006 -26.097 1.00 59.50 97 PRO A C 1
ATOM 712 O O . PRO A 1 97 ? 30.184 -11.120 -26.328 1.00 59.50 97 PRO A O 1
ATOM 715 N N . LYS A 1 98 ? 31.804 -9.612 -26.630 1.00 62.50 98 LYS A N 1
ATOM 716 C CA . LYS A 1 98 ? 32.785 -10.591 -27.102 1.00 62.50 98 LYS A CA 1
ATOM 717 C C . LYS A 1 98 ? 33.187 -11.392 -25.861 1.00 62.50 98 LYS A C 1
ATOM 719 O O . LYS A 1 98 ? 33.680 -10.763 -24.922 1.00 62.50 98 LYS A O 1
ATOM 724 N N . PRO A 1 99 ? 32.984 -12.723 -25.815 1.00 63.41 99 PRO A N 1
ATOM 725 C CA . PRO A 1 99 ? 33.489 -13.535 -24.719 1.00 63.41 99 PRO A CA 1
ATOM 726 C C . PRO A 1 99 ? 35.007 -13.401 -24.755 1.00 63.41 99 PRO A C 1
ATOM 728 O O . PRO A 1 99 ? 35.680 -13.932 -25.638 1.00 63.41 99 PRO A O 1
ATOM 731 N N . SER A 1 100 ? 35.550 -12.583 -23.862 1.00 64.44 100 SER A N 1
ATOM 732 C CA . SER A 1 100 ? 36.975 -12.357 -23.806 1.00 64.44 100 SER A CA 1
ATOM 733 C C . SER A 1 100 ? 37.590 -13.597 -23.163 1.00 64.44 100 SER A C 1
ATOM 735 O O . SER A 1 100 ? 37.316 -13.921 -22.013 1.00 64.44 100 SER A O 1
ATOM 737 N N . HIS A 1 101 ? 38.428 -14.280 -23.936 1.00 58.69 101 HIS A N 1
ATOM 738 C CA . HIS A 1 101 ? 39.660 -14.958 -23.522 1.00 58.69 101 HIS A CA 1
ATOM 739 C C . HIS A 1 101 ? 39.640 -16.111 -22.490 1.00 58.69 101 HIS A C 1
ATOM 741 O O . HIS A 1 101 ? 40.607 -16.867 -22.464 1.00 58.69 101 HIS A O 1
ATOM 747 N N . TRP A 1 102 ? 38.581 -16.338 -21.706 1.00 57.22 102 TRP A N 1
ATOM 748 C CA . TRP A 1 102 ? 38.527 -17.441 -20.728 1.00 57.22 102 TRP A CA 1
ATOM 749 C C . TRP A 1 102 ? 38.194 -18.814 -21.339 1.00 57.22 102 TRP A C 1
ATOM 751 O O . TRP A 1 102 ? 38.631 -19.832 -20.814 1.00 57.22 102 TRP A O 1
ATOM 761 N N . LEU A 1 103 ? 37.495 -18.868 -22.480 1.00 60.78 103 LEU A N 1
ATOM 762 C CA . LEU A 1 103 ? 37.171 -20.123 -23.188 1.00 60.78 103 LEU A CA 1
ATOM 763 C C . LEU A 1 103 ? 38.322 -20.669 -24.054 1.00 60.78 103 LEU A C 1
ATOM 765 O O . LEU A 1 103 ? 38.259 -21.811 -24.491 1.00 60.78 103 LEU A O 1
ATOM 769 N N . ALA A 1 104 ? 39.383 -19.888 -24.284 1.00 57.50 104 ALA A N 1
ATOM 770 C CA . ALA A 1 104 ? 40.560 -20.328 -25.044 1.00 57.50 104 ALA A CA 1
ATOM 771 C C . ALA A 1 104 ? 41.668 -20.931 -24.160 1.00 57.50 104 ALA A C 1
ATOM 773 O O . ALA A 1 104 ? 42.691 -21.378 -24.673 1.00 57.50 104 ALA A O 1
ATOM 774 N N . ARG A 1 105 ? 41.484 -20.943 -22.832 1.00 55.16 105 ARG A N 1
ATOM 775 C CA . ARG A 1 105 ? 42.452 -21.481 -21.869 1.00 55.16 105 ARG A CA 1
ATOM 776 C C . ARG A 1 105 ? 41.860 -22.642 -21.073 1.00 55.16 105 ARG A C 1
ATOM 778 O O . ARG A 1 105 ? 41.934 -22.659 -19.852 1.00 55.16 105 ARG A O 1
ATOM 785 N N . SER A 1 106 ? 41.282 -23.626 -21.760 1.00 53.41 106 SER A N 1
ATOM 786 C CA . SER A 1 106 ? 41.190 -24.976 -21.198 1.00 53.41 106 SER A CA 1
ATOM 787 C C . SER A 1 106 ? 42.615 -25.548 -21.135 1.00 53.41 106 SER A C 1
ATOM 789 O O . SER A 1 106 ? 43.225 -25.717 -22.194 1.00 53.41 106 SER A O 1
ATOM 791 N N . PRO A 1 107 ? 43.196 -25.824 -19.955 1.00 49.50 107 PRO A N 1
ATOM 792 C CA . PRO A 1 107 ? 44.490 -26.478 -19.884 1.00 49.50 107 PRO A CA 1
ATOM 793 C C . PRO A 1 107 ? 44.303 -27.948 -20.273 1.00 49.50 107 PRO A C 1
ATOM 795 O O . PRO A 1 107 ? 43.881 -28.768 -19.466 1.00 49.50 107 PRO A O 1
ATOM 798 N N . SER A 1 108 ? 44.615 -28.279 -21.524 1.00 59.44 108 SER A N 1
ATOM 799 C CA . SER A 1 108 ? 44.658 -29.645 -22.054 1.00 59.44 108 SER A CA 1
ATOM 800 C C . SER A 1 108 ? 45.982 -30.364 -21.749 1.00 59.44 108 SER A C 1
ATOM 802 O O . SER A 1 108 ? 46.436 -31.175 -22.550 1.00 59.44 108 SER A O 1
ATOM 804 N N . SER A 1 109 ? 46.645 -30.070 -20.627 1.00 56.06 109 SER A N 1
ATOM 805 C CA . SER A 1 109 ? 47.900 -30.742 -20.260 1.00 56.06 109 SER A CA 1
ATOM 806 C C . SER A 1 109 ? 48.268 -30.521 -18.789 1.00 56.06 109 SER A C 1
ATOM 808 O O . SER A 1 109 ? 49.116 -29.687 -18.471 1.00 56.06 109 SER A O 1
ATOM 810 N N . ALA A 1 110 ? 47.657 -31.286 -17.888 1.00 47.25 110 ALA A N 1
ATOM 811 C CA . ALA A 1 110 ? 48.356 -31.717 -16.682 1.00 47.25 110 ALA A CA 1
ATOM 812 C C . ALA A 1 110 ? 48.860 -33.145 -16.965 1.00 47.25 110 ALA A C 1
ATOM 814 O O . ALA A 1 110 ? 48.030 -34.044 -17.117 1.00 47.25 110 ALA A O 1
ATOM 815 N N . PRO A 1 111 ? 50.176 -33.367 -17.137 1.00 47.97 111 PRO A N 1
ATOM 816 C CA . PRO A 1 111 ? 50.717 -34.711 -17.227 1.00 47.97 111 PRO A CA 1
ATOM 817 C C . PRO A 1 111 ? 50.595 -35.389 -15.862 1.00 47.97 111 PRO A C 1
ATOM 819 O O . PRO A 1 111 ? 50.880 -34.781 -14.832 1.00 47.97 111 PRO A O 1
ATOM 822 N N . CYS A 1 112 ? 50.185 -36.656 -15.866 1.00 48.47 112 CYS A N 1
ATOM 823 C CA . CYS A 1 112 ? 50.302 -37.542 -14.717 1.00 48.47 112 CYS A CA 1
ATOM 824 C C . CYS A 1 112 ? 51.751 -37.542 -14.207 1.00 48.47 112 CYS A C 1
ATOM 826 O O . CYS A 1 112 ? 52.645 -38.036 -14.893 1.00 48.47 112 CYS A O 1
ATOM 828 N N . THR A 1 113 ? 51.969 -37.038 -12.996 1.00 54.19 113 THR A N 1
ATOM 829 C CA . THR A 1 113 ? 53.173 -37.299 -12.204 1.00 54.19 113 THR A CA 1
ATOM 830 C C . THR A 1 113 ? 52.739 -37.570 -10.763 1.00 54.19 113 THR A C 1
ATOM 832 O O . THR A 1 113 ? 52.458 -36.624 -10.034 1.00 54.19 113 THR A O 1
ATOM 835 N N . TRP A 1 114 ? 52.619 -38.875 -10.480 1.00 47.94 114 TRP A N 1
ATOM 836 C CA . TRP A 1 114 ? 52.525 -39.630 -9.215 1.00 47.94 114 TRP A CA 1
ATOM 837 C C . TRP A 1 114 ? 51.894 -38.977 -7.982 1.00 47.94 114 TRP A C 1
ATOM 839 O O . TRP A 1 114 ? 52.545 -38.118 -7.351 1.00 47.94 114 TRP A O 1
#

Nearest PDB structures (foldseek):
  5bw9-assembly2_g  TM=5.847E-01  e=4.234E+00  Saccharomyces cerevisiae S288C
  7sqc-assembly1_O1  TM=3.252E-01  e=6.571E+00  Chlamydomonas reinhardtii

Foldseek 3Di:
DVVVLVVVLVVLVVQLVVLVVVLVVLVPDDLVVLVVVVVVVDPVSVVVNVVNVPSVVVNVVSVVVNVVSVVVCVVSVCVVVVVVCCVVPVDDDDPPPPVPDPVVPPPPDDDDDD

Sequence (114 aa):
MFAVRLIGVLALVALNGFFAATEFSLVAVRLSRIRQLVAKGNARARIVEVLLGDLHRVVSGVQLGITLTSLAIGALGEATLAKVFQAIWPGTPGSSPKPSHWLARSPSSAPCTW

Solvent-accessible surface area (backbone atoms only — not comparable to full-atom values): 6863 Å² total; per-residue (Å²): 115,67,66,62,53,52,52,50,52,52,51,54,52,50,49,49,52,50,42,52,50,49,49,55,51,58,72,68,56,56,66,70,60,38,52,54,41,32,75,70,66,36,70,69,32,49,56,50,43,60,55,55,72,42,43,66,64,53,47,54,53,42,52,50,50,50,51,55,49,50,53,51,48,49,62,57,39,51,72,46,49,53,55,51,47,50,69,76,50,81,79,76,89,76,84,74,82,69,86,72,73,64,87,80,62,72,82,89,73,79,77,92,75,134

pLDDT: mean 77.05, std 11.52, range [47.25, 91.25]

Radius of gyration: 27.68 Å; Cα contacts (8 Å, |Δi|>4): 38; chains: 1; bounding box: 79×50×52 Å